Protein 5KZZ (pdb70)

Structure (mmCIF, N/CA/C/O backbone):
data_5KZZ
#
_entry.id   5KZZ
#
_cell.length_a   67.656
_cell.length_b   37.352
_cell.length_c   43.151
_cell.angle_alpha   90.000
_cell.angle_beta   97.460
_cell.angle_gamma   90.000
#
_symmetry.space_group_name_H-M   'C 1 2 1'
#
loop_
_entity.id
_entity.type
_entity.pdbx_description
1 polymer Smoothened
2 non-polymer 'ACETATE ION'
3 non-polymer 'ZINC ION'
4 non-polymer GLYCEROL
5 water water
#
loop_
_atom_site.group_PDB
_atom_site.id
_atom_site.type_symbol
_atom_site.label_atom_id
_atom_site.label_alt_id
_atom_site.label_comp_id
_atom_site.label_asym_id
_atom_site.label_entity_id
_atom_site.label_seq_id
_atom_site.pdbx_PDB_ins_code
_atom_site.Cartn_x
_atom_site.Cartn_y
_atom_site.Cartn_z
_atom_site.occupancy
_atom_site.B_iso_or_equiv
_atom_site.auth_seq_id
_ato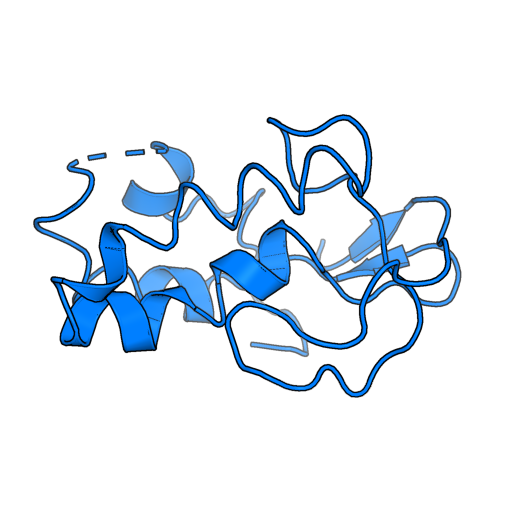m_site.auth_comp_id
_atom_site.auth_asym_id
_atom_site.auth_atom_id
_atom_site.pdbx_PDB_model_num
ATOM 1 N N . LYS A 1 9 ? -4.951 -16.259 4.029 1.00 57.70 36 LYS A N 1
ATOM 2 C CA . LYS A 1 9 ? -6.332 -15.895 3.726 1.00 57.65 36 LYS A CA 1
ATOM 3 C C . LYS A 1 9 ? -6.970 -15.092 4.851 1.00 51.41 36 LYS A C 1
ATOM 4 O O . LYS A 1 9 ? -7.941 -14.368 4.632 1.00 50.28 36 LYS A O 1
ATOM 10 N N . CYS A 1 10 ? -6.421 -15.219 6.054 1.00 48.72 37 CYS A N 1
ATOM 11 C CA . CYS A 1 10 ? -7.004 -14.567 7.220 1.00 48.09 37 CYS A CA 1
ATOM 12 C C . CYS A 1 10 ? -6.493 -13.152 7.440 1.00 39.32 37 CYS A C 1
ATOM 13 O O . CYS A 1 10 ? -7.085 -12.398 8.199 1.00 35.61 37 CYS A O 1
ATOM 16 N N . LYS A 1 11 ? -5.394 -12.804 6.781 1.00 33.99 38 LYS A N 1
ATOM 17 C CA . LYS A 1 11 ? -4.766 -11.505 6.958 1.00 33.00 38 LYS A CA 1
ATOM 18 C C . LYS A 1 11 ? -4.559 -10.816 5.619 1.00 28.94 38 LYS A C 1
ATOM 19 O O . LYS A 1 11 ? -4.473 -11.469 4.575 1.00 30.37 38 LYS A O 1
ATOM 25 N N . LYS A 1 12 ? -4.510 -9.492 5.652 1.00 27.22 39 LYS A N 1
ATOM 26 C CA . LYS A 1 12 ? -4.299 -8.712 4.448 1.00 27.34 39 LYS A CA 1
ATOM 27 C C . LYS A 1 12 ? -3.151 -7.733 4.666 1.00 25.47 39 LYS A C 1
ATOM 28 O O . LYS A 1 12 ? -3.086 -7.066 5.697 1.00 25.08 39 LYS A O 1
ATOM 34 N N . THR A 1 13 ? -2.248 -7.658 3.689 1.00 27.24 40 THR A N 1
ATOM 35 C CA . THR A 1 13 ? -1.102 -6.752 3.749 1.00 28.24 40 THR A CA 1
ATOM 36 C C . THR A 1 13 ? -1.533 -5.293 3.632 1.00 26.22 40 THR A C 1
ATOM 37 O O . THR A 1 13 ? -2.313 -4.941 2.751 1.00 28.79 40 THR A O 1
ATOM 41 N N . THR A 1 14 ? -1.021 -4.446 4.522 1.00 24.43 41 THR A N 1
ATOM 42 C CA . THR A 1 14 ? -1.433 -3.056 4.573 1.00 25.05 41 THR A CA 1
ATOM 43 C C . THR A 1 14 ? -0.437 -2.280 5.422 1.00 26.40 41 THR A C 1
ATOM 44 O O . THR A 1 14 ? 0.433 -2.870 6.061 1.00 29.97 41 THR A O 1
ATOM 48 N N . THR A 1 15 ? -0.547 -0.960 5.416 1.00 24.92 42 THR A N 1
ATOM 49 C CA . THR A 1 15 ? 0.277 -0.149 6.289 1.00 25.21 42 THR A CA 1
ATOM 50 C C . THR A 1 15 ? -0.495 0.116 7.575 1.00 23.39 42 THR A C 1
ATOM 51 O O . THR A 1 15 ? -1.637 0.556 7.527 1.00 25.25 42 THR A O 1
ATOM 55 N N . CYS A 1 16 ? 0.115 -0.178 8.717 1.00 21.53 43 CYS A N 1
ATOM 56 C CA . CYS A 1 16 ? -0.527 0.073 10.012 1.00 20.35 43 CYS A CA 1
ATOM 57 C C . CYS A 1 16 ? -0.374 1.524 10.462 1.00 22.67 43 CYS A C 1
ATOM 58 O O . CYS A 1 16 ? 0.698 2.118 10.337 1.00 24.98 43 CYS A O 1
ATOM 61 N N . GLU A 1 17 ? -1.438 2.094 11.011 1.00 19.26 44 GLU A N 1
ATOM 62 C CA . GLU A 1 17 ? -1.346 3.432 11.589 1.00 19.64 44 GLU A CA 1
ATOM 63 C C . GLU A 1 17 ? -1.935 3.424 12.998 1.00 17.43 44 GLU A C 1
ATOM 64 O O . GLU A 1 17 ? -2.766 2.570 13.321 1.00 15.94 44 GLU A O 1
ATOM 70 N N . PRO A 1 18 ? -1.475 4.339 13.862 1.00 17.24 45 PRO A N 1
ATOM 71 C CA . PRO A 1 18 ? -2.038 4.384 15.212 1.00 17.14 45 PRO A CA 1
ATOM 72 C C . PRO A 1 18 ? -3.526 4.657 15.178 1.00 15.30 45 PRO A C 1
ATOM 73 O O . PRO A 1 18 ? -3.974 5.497 14.389 1.00 16.07 45 PRO A O 1
ATOM 77 N N . LEU A 1 19 ? -4.271 3.981 16.043 1.00 14.93 46 LEU A N 1
ATOM 78 C CA . LEU A 1 19 ? -5.703 4.231 16.176 1.00 14.29 46 LEU A CA 1
ATOM 79 C C . LEU A 1 19 ? -5.973 5.657 16.569 1.00 14.70 46 LEU A C 1
ATOM 80 O O . LEU A 1 19 ? -5.353 6.191 17.484 1.00 16.58 46 LEU A O 1
ATOM 85 N N . LYS A 1 20 ? -6.929 6.257 15.882 1.00 13.99 47 LYS A N 1
ATOM 86 C CA . LYS A 1 20 ? -7.376 7.596 16.206 1.00 15.22 47 LYS A CA 1
ATOM 87 C C . LYS A 1 20 ? -8.024 7.623 17.589 1.00 15.85 47 LYS A C 1
ATOM 88 O O . LYS A 1 20 ? -7.854 8.569 18.332 1.00 18.35 47 LYS A O 1
ATOM 94 N N . TYR A 1 21 ? -8.760 6.567 17.916 1.00 14.52 48 TYR A N 1
ATOM 95 C CA . TYR A 1 21 ? -9.417 6.362 19.213 1.00 15.78 48 TYR A CA 1
ATOM 96 C C . TYR A 1 21 ? -9.218 4.937 19.666 1.00 15.54 48 TYR A C 1
ATOM 97 O O . TYR A 1 21 ? -9.118 4.049 18.831 1.00 16.56 48 TYR A O 1
ATOM 106 N N . ASN A 1 22 ? -9.177 4.719 20.981 1.00 17.12 49 ASN A N 1
ATOM 107 C CA . ASN A 1 22 ? -9.015 3.385 21.546 1.00 16.97 49 ASN A CA 1
ATOM 108 C C . ASN A 1 22 ? 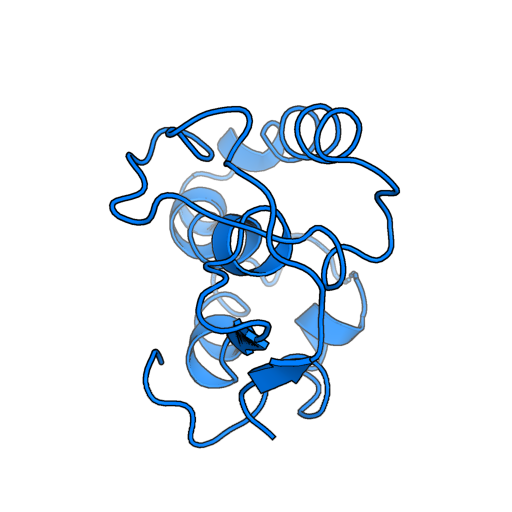-10.363 2.783 21.955 1.00 18.42 49 ASN A C 1
ATOM 109 O O . ASN A 1 22 ? -10.398 1.751 22.618 1.00 20.59 49 ASN A O 1
ATOM 114 N N . ILE A 1 23 ? -11.448 3.462 21.572 1.00 17.15 50 ILE A N 1
ATOM 115 C CA . ILE A 1 23 ? -12.840 3.010 21.771 1.00 16.13 50 ILE A CA 1
ATOM 116 C C . ILE A 1 23 ? -13.520 2.734 20.424 1.00 14.18 50 ILE A C 1
ATOM 117 O O . ILE A 1 23 ? -13.391 3.545 19.500 1.00 14.83 50 ILE A O 1
ATOM 122 N N . CYS A 1 24 ? -14.216 1.600 20.306 1.00 12.24 51 CYS A N 1
ATOM 123 C CA . CYS A 1 24 ? -15.075 1.326 19.147 1.00 12.21 51 CYS A CA 1
ATOM 124 C C . CYS A 1 24 ? -16.477 0.970 19.605 1.00 12.88 51 CYS A C 1
ATOM 125 O O . CYS A 1 24 ? -16.681 -0.074 20.215 1.00 12.59 51 CYS A O 1
ATOM 128 N N . LEU A 1 25 ? -17.437 1.850 19.326 1.00 13.17 52 LEU A N 1
ATOM 129 C CA . LEU A 1 25 ? -18.847 1.587 19.661 1.00 14.24 52 LEU A CA 1
ATOM 130 C C . LEU A 1 25 ? -18.987 1.147 21.123 1.00 15.18 52 LEU A C 1
ATOM 131 O O . LEU A 1 25 ? -19.692 0.184 21.443 1.00 17.07 52 LEU A O 1
ATOM 136 N N . GLY A 1 26 ? -18.284 1.844 22.017 1.00 15.95 53 GLY A N 1
ATOM 137 C CA . GLY A 1 26 ? -18.399 1.590 23.442 1.00 18.67 53 GLY A CA 1
ATOM 138 C C . GLY A 1 26 ? -17.529 0.474 23.987 1.00 21.18 53 GLY A C 1
ATOM 139 O O . GLY A 1 26 ? -17.622 0.140 25.165 1.00 26.54 53 GLY A O 1
ATOM 140 N N . SER A 1 27 ? -16.696 -0.129 23.148 1.00 18.27 54 SER A N 1
ATOM 141 C CA . SER A 1 27 ? -15.766 -1.143 23.620 1.00 18.37 54 SER A CA 1
ATOM 142 C C . SER A 1 27 ? -14.358 -0.590 23.615 1.00 17.08 54 SER A C 1
ATOM 143 O O . SER A 1 27 ? -13.985 0.112 22.693 1.00 18.65 54 SER A O 1
ATOM 146 N N . VAL A 1 28 ? -13.571 -0.927 24.628 1.00 18.41 55 VAL A N 1
ATOM 147 C CA . VAL A 1 28 ? -12.170 -0.521 24.662 1.00 19.08 55 VAL A CA 1
ATOM 148 C C . VAL A 1 28 ? -11.319 -1.496 23.869 1.00 20.52 55 VAL A C 1
ATOM 149 O O . VAL A 1 28 ? -11.330 -2.689 24.149 1.00 24.87 55 VAL A O 1
ATOM 153 N N . LEU A 1 29 ? -10.594 -0.995 22.874 1.00 18.26 56 LEU A N 1
ATOM 154 C CA . LEU A 1 29 ? -9.756 -1.860 22.056 1.00 18.51 56 LEU A CA 1
ATOM 155 C C . LEU A 1 29 ? -8.415 -2.057 22.740 1.00 18.79 56 LEU A C 1
ATOM 156 O O . LEU A 1 29 ? -7.776 -1.091 23.143 1.00 20.78 56 LEU A O 1
ATOM 161 N N . PRO A 1 30 ? -7.991 -3.313 22.881 1.00 19.23 57 PRO A N 1
ATOM 162 C CA . PRO A 1 30 ? -6.713 -3.574 23.548 1.00 21.32 57 PRO A CA 1
ATOM 163 C C . PRO A 1 30 ? -5.492 -3.412 22.644 1.00 20.60 57 PRO A C 1
ATOM 164 O O . PRO A 1 30 ? -4.368 -3.389 23.165 1.00 21.24 57 PRO A O 1
ATOM 168 N N . TYR A 1 31 ? -5.699 -3.331 21.330 1.00 20.32 58 TYR A N 1
ATOM 169 C CA . TYR A 1 31 ? -4.610 -3.158 20.367 1.00 18.67 58 TYR A CA 1
ATOM 170 C C . TYR A 1 31 ? -4.458 -1.696 19.960 1.00 19.24 58 TYR A C 1
ATOM 171 O O . TYR A 1 31 ? -5.409 -0.916 20.056 1.00 19.75 58 TYR A O 1
ATOM 180 N N . ALA A 1 32 ? -3.267 -1.345 19.478 1.00 19.29 59 ALA A N 1
ATOM 181 C CA . ALA A 1 32 ? -2.903 0.054 19.267 1.00 18.37 59 ALA A CA 1
ATOM 182 C C . ALA A 1 32 ? -2.993 0.551 17.831 1.00 16.12 59 ALA A C 1
ATOM 183 O O . ALA A 1 32 ? -3.121 1.760 17.617 1.00 16.98 59 ALA A O 1
ATOM 185 N N . LEU A 1 33 ? -2.874 -0.355 16.859 1.00 16.30 60 LEU A N 1
ATOM 186 C CA . LEU A 1 33 ? -2.764 0.036 15.455 1.00 16.01 60 LEU A CA 1
ATOM 187 C C . LEU A 1 33 ? -3.890 -0.531 14.609 1.00 14.93 60 LEU A C 1
ATOM 188 O O . LEU A 1 33 ? -4.478 -1.556 14.952 1.00 14.85 60 LEU A O 1
ATOM 193 N N . THR A 1 34 ? -4.150 0.117 13.479 1.00 13.27 61 THR A N 1
ATOM 194 C CA . THR A 1 34 ? -5.273 -0.249 12.633 1.00 12.78 61 THR A CA 1
ATOM 195 C C . THR A 1 34 ? -4.973 0.029 11.168 1.00 13.67 61 THR A C 1
ATOM 196 O O . THR A 1 34 ? -3.893 0.507 10.812 1.00 15.50 61 THR A O 1
ATOM 200 N N . SER A 1 35 ? -5.940 -0.299 10.321 1.00 12.99 62 SER A N 1
ATOM 201 C CA . SER A 1 35 ? -5.934 0.106 8.926 1.00 13.05 62 SER A CA 1
ATOM 202 C C . SER A 1 35 ? -7.375 0.269 8.496 1.00 13.02 62 SER A C 1
ATOM 203 O O . SER A 1 35 ? -8.259 -0.380 9.051 1.00 13.85 62 SER A O 1
ATOM 206 N N . THR A 1 36 ? -7.604 1.128 7.509 1.00 12.54 63 THR A N 1
ATOM 207 C CA . THR A 1 36 ? -8.936 1.319 6.951 1.00 13.21 63 THR A CA 1
ATOM 208 C C . THR A 1 36 ? -9.185 0.437 5.722 1.00 13.00 63 THR A C 1
ATOM 209 O O . THR A 1 36 ? -10.225 0.558 5.070 1.00 13.22 63 THR A O 1
ATOM 213 N N . VAL A 1 37 ? -8.248 -0.466 5.423 1.00 12.65 64 VAL A N 1
ATOM 214 C CA . VAL A 1 37 ? -8.298 -1.214 4.170 1.00 15.45 64 VAL A CA 1
ATOM 215 C C . VAL A 1 37 ? -9.532 -2.135 4.044 1.00 15.58 64 VAL A C 1
ATOM 216 O O . VAL A 1 37 ? -9.967 -2.427 2.927 1.00 19.68 64 VAL A O 1
ATOM 220 N N . LEU A 1 38 ? -10.127 -2.578 5.153 1.00 13.39 65 LEU A N 1
ATOM 221 C CA . LEU A 1 38 ? -11.297 -3.463 5.075 1.00 13.41 65 LEU A CA 1
ATOM 222 C C . LEU A 1 38 ? -12.598 -2.696 4.953 1.00 13.28 65 LEU A C 1
ATOM 223 O O . LEU A 1 38 ? -13.618 -3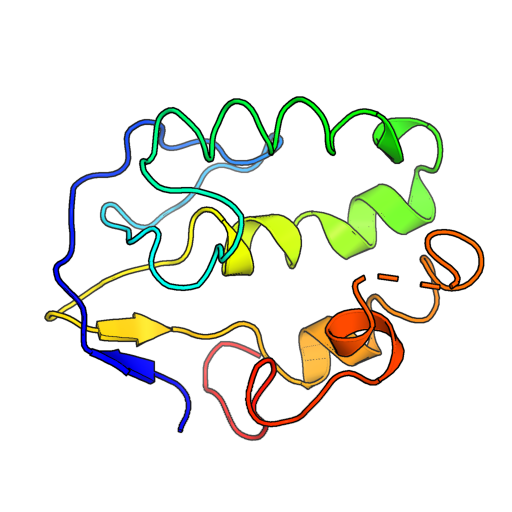.248 4.520 1.00 15.88 65 LEU A O 1
ATOM 228 N N . ALA A 1 39 ? -12.573 -1.420 5.336 1.00 13.63 66 ALA A N 1
ATOM 229 C CA . ALA A 1 39 ? -13.777 -0.594 5.289 1.00 15.13 66 ALA A CA 1
ATOM 230 C C . ALA A 1 39 ? -13.883 0.049 3.916 1.00 15.52 66 ALA A C 1
ATOM 231 O O . ALA A 1 39 ? -13.342 1.141 3.683 1.00 15.86 66 ALA A O 1
ATOM 233 N N . GLU A 1 40 ? -14.586 -0.622 3.013 1.00 15.62 67 GLU A N 1
ATOM 234 C CA . GLU A 1 40 ? -14.598 -0.214 1.606 1.00 17.37 67 GLU A CA 1
ATOM 235 C C . GLU A 1 40 ? -15.298 1.114 1.372 1.00 15.28 67 GLU A C 1
ATOM 236 O O . GLU A 1 40 ? -15.111 1.734 0.331 1.00 16.42 67 GLU A O 1
ATOM 242 N N . ASP A 1 41 ? -16.088 1.547 2.346 1.00 13.88 68 ASP A N 1
ATOM 243 C CA . ASP A 1 41 ? -16.798 2.817 2.279 1.00 14.66 68 ASP A CA 1
ATOM 244 C C . ASP A 1 41 ? -16.055 3.980 2.938 1.00 14.52 68 ASP A C 1
ATOM 245 O O . ASP A 1 41 ? -16.610 5.070 3.043 1.00 17.08 68 ASP A O 1
ATOM 250 N N . SER A 1 42 ? -14.813 3.758 3.359 1.00 14.75 69 SER A N 1
ATOM 251 C CA . SER A 1 42 ? -14.111 4.751 4.174 1.00 15.51 69 SER A CA 1
ATOM 252 C C . SER A 1 42 ? -12.690 4.990 3.699 1.00 16.35 69 SER A C 1
ATOM 253 O O . SER A 1 42 ? -11.946 4.037 3.487 1.00 20.54 69 SER A O 1
ATOM 256 N N . SER A 1 43 ? -12.274 6.249 3.572 1.00 17.26 70 SER A N 1
ATOM 257 C CA . SER A 1 43 ? -10.935 6.500 3.040 1.00 18.56 70 SER A CA 1
ATOM 258 C C . SER A 1 43 ? -9.956 7.000 4.095 1.00 16.83 70 SER A C 1
ATOM 259 O O . SER A 1 43 ? -8.818 7.317 3.773 1.00 20.47 70 SER A O 1
ATOM 262 N N . SER A 1 44 ? -10.387 7.060 5.348 1.00 14.74 71 SER A N 1
ATOM 263 C CA . SER A 1 44 ? -9.535 7.554 6.427 1.00 14.54 71 SER A CA 1
ATOM 264 C C . SER A 1 44 ? -10.148 7.121 7.741 1.00 13.00 71 SER A C 1
ATOM 265 O O . SER A 1 44 ? -11.323 6.756 7.789 1.00 12.46 71 SER A O 1
ATOM 268 N N . GLN A 1 45 ? -9.385 7.223 8.822 1.00 12.56 72 GLN A N 1
ATOM 269 C CA . GLN A 1 45 ? -9.970 6.936 10.126 1.00 11.73 72 GLN A CA 1
ATOM 270 C C . GLN A 1 45 ? -11.016 7.988 10.492 1.00 11.71 72 GLN A C 1
ATOM 271 O O . GLN A 1 45 ? -11.960 7.691 11.219 1.00 11.60 72 GLN A O 1
ATOM 277 N N . ASP A 1 46 ? -10.885 9.202 9.976 1.00 12.29 73 ASP A N 1
ATOM 278 C CA . ASP A 1 46 ? -11.927 10.201 10.179 1.00 13.41 73 ASP A CA 1
ATOM 279 C C . ASP A 1 46 ? -13.253 9.744 9.585 1.00 13.17 73 ASP A C 1
ATOM 280 O O . ASP A 1 46 ? -14.301 9.820 10.231 1.00 13.96 73 ASP A O 1
ATOM 285 N N . GLU A 1 47 ? -13.213 9.232 8.360 1.00 13.50 74 GLU A N 1
ATOM 286 C CA A GLU A 1 47 ? -14.430 8.725 7.728 0.71 13.16 74 GLU A CA 1
ATOM 287 C CA B GLU A 1 47 ? -14.420 8.729 7.731 0.29 14.58 74 GLU A CA 1
ATOM 288 C C . GLU A 1 47 ? -14.989 7.520 8.480 1.00 12.78 74 GLU A C 1
ATOM 289 O O . GLU A 1 47 ? -16.197 7.396 8.647 1.00 13.41 74 GLU A O 1
ATOM 300 N N . VAL A 1 48 ? -14.112 6.620 8.926 1.00 11.49 75 VAL A N 1
ATOM 301 C CA . VAL A 1 48 ? -14.536 5.468 9.715 1.00 11.22 75 VAL A CA 1
ATOM 302 C C . VAL A 1 48 ? -15.355 5.935 10.917 1.00 11.00 75 VAL A C 1
ATOM 303 O O . VAL A 1 48 ? -16.419 5.390 11.203 1.00 10.93 75 VAL A O 1
ATOM 307 N N . HIS A 1 49 ? -14.855 6.941 11.629 1.00 11.03 76 HIS A N 1
ATOM 308 C CA . HIS A 1 49 ? -15.514 7.408 12.832 1.00 11.45 76 HIS A CA 1
ATOM 309 C C . HIS A 1 49 ? -16.921 7.903 12.492 1.00 12.54 76 HIS A C 1
ATOM 310 O O . HIS A 1 49 ? -17.893 7.653 13.216 1.00 14.40 76 HIS A O 1
ATOM 317 N N . ASP A 1 50 ? -17.036 8.621 11.383 1.00 12.55 77 ASP A N 1
ATOM 318 C CA . ASP A 1 50 ? -18.337 9.138 10.971 1.00 12.81 77 ASP A CA 1
ATOM 319 C C . ASP A 1 50 ? -19.283 8.005 10.555 1.00 12.07 77 ASP A C 1
ATOM 320 O O . ASP A 1 50 ? -20.484 8.061 10.864 1.00 14.73 77 ASP A O 1
ATOM 325 N N . LYS A 1 51 ? -18.765 6.986 9.857 1.00 12.37 78 LYS A N 1
ATOM 326 C CA A LYS A 1 51 ? -19.598 5.849 9.463 0.57 12.52 78 LYS A CA 1
ATOM 327 C CA B LYS A 1 51 ? -19.595 5.850 9.464 0.43 12.85 78 LYS A CA 1
ATOM 328 C C . LYS A 1 51 ? -20.078 5.083 10.688 1.00 12.84 78 LYS A C 1
ATOM 329 O O . LYS A 1 51 ? -21.218 4.646 10.737 1.00 13.55 78 LYS A O 1
ATOM 340 N N . LEU A 1 52 ? -19.211 4.919 11.681 1.00 11.68 79 LEU A N 1
ATOM 341 C CA . LEU A 1 52 ? -19.629 4.224 12.889 1.00 12.49 79 LEU A CA 1
ATOM 342 C C . LEU A 1 52 ? -20.718 5.005 13.637 1.00 12.48 79 LEU A C 1
ATOM 343 O O . LEU A 1 52 ? -21.628 4.396 14.204 1.00 14.46 79 LEU A O 1
ATOM 348 N N . SER A 1 53 ? -20.646 6.340 13.610 1.00 13.55 80 SER A N 1
ATOM 349 C CA . SER A 1 53 ? -21.688 7.157 14.218 1.00 16.37 80 SER A CA 1
ATOM 350 C C . SER A 1 53 ? -23.021 6.894 13.516 1.00 16.57 80 SER A C 1
ATOM 351 O O . SER A 1 53 ? -24.068 6.791 14.160 1.00 20.00 80 SER A O 1
ATOM 354 N N . LEU A 1 54 ? -22.992 6.774 12.192 1.00 16.20 81 LEU A N 1
ATOM 355 C CA . LEU A 1 54 ? -24.211 6.458 11.444 1.00 16.72 81 LEU A CA 1
ATOM 356 C C . LEU A 1 54 ? -24.740 5.056 11.794 1.00 17.05 81 LEU A C 1
ATOM 357 O O . LEU A 1 54 ? -25.941 4.863 12.007 1.00 19.30 81 LEU A O 1
ATOM 362 N N . TRP A 1 55 ? -23.852 4.077 11.869 1.00 14.39 82 TRP A N 1
ATOM 363 C CA . TRP A 1 55 ? -24.249 2.726 12.246 1.00 14.77 82 TRP A CA 1
ATOM 364 C C . TRP A 1 55 ? -24.914 2.675 13.606 1.00 16.86 82 TRP A C 1
ATOM 365 O O . TRP A 1 55 ? -25.739 1.809 13.857 1.00 16.98 82 TRP A O 1
ATOM 376 N N . SER A 1 56 ? -24.544 3.600 14.492 1.00 18.55 83 SER A N 1
ATOM 377 C CA A SER A 1 56 ? -25.030 3.582 15.869 0.59 19.79 83 SER A CA 1
ATOM 378 C CA B SER A 1 56 ? -25.025 3.560 15.870 0.41 20.10 83 SER A CA 1
ATOM 379 C C . SER A 1 56 ? -26.534 3.764 15.964 1.00 19.77 83 SER A C 1
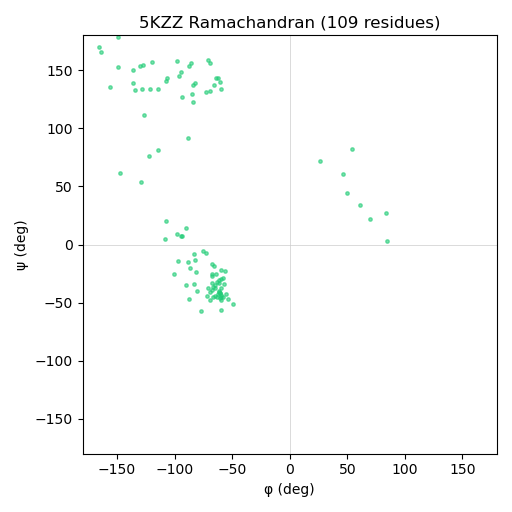ATOM 380 O O . SER A 1 56 ? -27.112 3.545 17.013 1.00 19.68 83 SER A O 1
ATOM 385 N N . GLY A 1 57 ? -27.168 4.155 14.863 1.00 19.97 84 GLY A N 1
ATOM 386 C CA . GLY A 1 57 ? -28.623 4.236 14.833 1.00 19.62 84 GLY A CA 1
ATOM 387 C C . GLY A 1 57 ? -29.249 2.882 15.120 1.00 20.38 84 GLY A C 1
ATOM 388 O O . GLY A 1 57 ? -30.396 2.776 15.551 1.00 22.18 84 GLY A O 1
ATOM 389 N N . LEU A 1 58 ? -28.477 1.834 14.892 1.00 18.28 85 LEU A N 1
ATOM 390 C CA . LEU A 1 58 ? -28.939 0.469 15.057 1.00 19.71 85 LEU A CA 1
ATOM 391 C C . LEU A 1 58 ? -29.087 0.084 16.523 1.00 19.54 85 LEU A C 1
ATOM 392 O O . LEU A 1 58 ? -29.612 -0.986 16.830 1.00 19.91 85 LEU A O 1
ATOM 397 N N . ARG A 1 59 ? -28.638 0.959 17.421 1.00 19.37 86 ARG A N 1
ATOM 398 C CA . ARG A 1 59 ? -28.780 0.731 18.857 1.00 21.10 86 ARG A CA 1
ATOM 399 C C . ARG A 1 59 ? -30.236 0.508 19.256 1.00 23.98 86 ARG A C 1
ATOM 400 O O . ARG A 1 59 ? -30.509 -0.101 20.286 1.00 23.58 86 ARG A O 1
ATOM 408 N N . ASN A 1 60 ? -31.159 1.001 18.436 1.00 25.06 87 ASN A N 1
ATOM 409 C CA . ASN A 1 60 ? -32.590 0.845 18.686 1.00 28.20 87 ASN A CA 1
ATOM 410 C C . ASN A 1 60 ? -33.133 -0.549 18.385 1.00 25.86 87 ASN A C 1
ATOM 411 O O . ASN A 1 60 ? -34.304 -0.835 18.643 1.00 27.22 87 ASN A O 1
ATOM 416 N N . ALA A 1 61 ? -32.284 -1.408 17.831 1.00 21.85 88 ALA A N 1
ATOM 417 C CA . ALA A 1 61 ? -32.548 -2.845 17.738 1.00 20.54 88 ALA A CA 1
ATOM 418 C C . ALA A 1 61 ? -31.522 -3.563 18.603 1.00 18.33 88 ALA A C 1
ATOM 419 O O . ALA A 1 61 ? -30.508 -4.038 18.097 1.00 18.50 88 ALA A O 1
ATOM 421 N N . PRO A 1 62 ? -31.767 -3.625 19.919 1.00 18.38 89 PRO A N 1
ATOM 422 C CA . PRO A 1 62 ? -30.696 -3.976 20.863 1.00 17.70 89 PRO A CA 1
ATOM 423 C C . PRO A 1 62 ? -30.090 -5.364 20.681 1.00 16.33 89 PRO A C 1
ATOM 424 O O . PRO A 1 62 ? -28.896 -5.550 20.950 1.00 15.44 89 PRO A O 1
ATOM 428 N N . ARG A 1 63 ? -30.881 -6.345 20.263 1.00 15.85 90 ARG A N 1
ATOM 429 C CA . ARG A 1 63 ? -30.320 -7.681 20.107 1.00 15.07 90 ARG A CA 1
ATOM 430 C C . ARG A 1 63 ? -29.395 -7.730 18.902 1.00 14.42 90 ARG A C 1
ATOM 431 O O . ARG A 1 63 ? -28.274 -8.236 18.987 1.00 15.16 90 ARG A O 1
ATOM 439 N N . CYS A 1 64 ? -29.830 -7.147 17.791 1.00 14.16 91 CYS A N 1
ATOM 440 C CA . CYS A 1 64 ? -28.944 -7.053 16.649 1.00 12.78 91 CYS A CA 1
ATOM 441 C C . CYS A 1 64 ? -27.712 -6.200 16.989 1.00 12.61 91 CYS A C 1
ATOM 442 O O . CYS A 1 64 ? -26.584 -6.565 16.646 1.00 13.20 91 CYS A O 1
ATOM 445 N N . TRP A 1 65 ? -27.916 -5.087 17.692 1.00 12.15 92 TRP A N 1
ATOM 446 C CA . TRP A 1 65 ? -26.799 -4.205 18.019 1.00 13.02 92 TRP A CA 1
ATOM 447 C C . TRP A 1 65 ? -25.702 -4.920 18.812 1.00 11.69 92 TRP A C 1
ATOM 448 O O . TRP A 1 65 ? -24.520 -4.800 18.495 1.00 11.62 92 TRP A O 1
ATOM 459 N N . ASP A 1 66 ? -26.087 -5.691 19.823 1.00 12.02 93 ASP A N 1
ATOM 460 C CA . ASP A 1 66 ? -25.091 -6.382 20.623 1.00 13.26 93 ASP A CA 1
ATOM 461 C C . ASP A 1 66 ? -24.282 -7.363 19.779 1.00 12.25 93 ASP A C 1
ATOM 462 O O . ASP A 1 66 ? -23.058 -7.491 19.955 1.00 12.76 93 ASP A O 1
ATOM 467 N N . ALA A 1 67 ? -24.959 -8.064 18.871 1.00 12.06 94 ALA A N 1
ATOM 468 C CA . ALA A 1 67 ? -24.276 -9.010 17.996 1.00 13.03 94 ALA A CA 1
ATOM 469 C C . ALA A 1 67 ? -23.368 -8.326 16.979 1.00 12.02 94 ALA A C 1
ATOM 470 O O . ALA A 1 67 ? -22.270 -8.795 16.683 1.00 13.19 94 ALA A O 1
ATOM 472 N N . ILE A 1 68 ? -23.839 -7.220 16.413 1.00 11.13 95 ILE A N 1
ATOM 473 C CA . ILE A 1 68 ? -23.135 -6.613 15.280 1.00 11.79 95 ILE A CA 1
ATOM 474 C C . ILE A 1 68 ? -21.953 -5.748 15.701 1.00 11.02 95 ILE A C 1
ATOM 475 O O . ILE A 1 68 ? -21.022 -5.561 14.905 1.00 10.95 95 ILE A O 1
ATOM 480 N N . ARG A 1 69 ? -21.961 -5.242 16.934 1.00 9.98 96 ARG A N 1
ATOM 481 C CA . ARG A 1 69 ? -20.857 -4.384 17.371 1.00 10.97 96 ARG A CA 1
ATOM 482 C C . ARG A 1 69 ? -19.456 -4.980 17.097 1.00 9.22 96 ARG A C 1
ATOM 483 O O . ARG A 1 69 ? -18.622 -4.302 16.511 1.00 10.19 96 ARG A O 1
ATOM 491 N N . PRO A 1 70 ? -19.182 -6.237 17.507 1.00 9.81 97 PRO A N 1
ATOM 492 C CA A PRO A 1 70 ? -17.826 -6.731 17.258 0.78 10.73 97 PRO A CA 1
ATOM 493 C CA B PRO A 1 70 ? -17.834 -6.749 17.250 0.22 10.58 97 PRO A CA 1
ATOM 494 C C . PRO A 1 70 ? -17.546 -6.912 15.763 1.00 9.64 97 PRO A C 1
ATOM 495 O O . PRO A 1 70 ? -16.401 -6.809 15.370 1.00 10.80 97 PRO A O 1
ATOM 502 N N . LEU A 1 71 ? -18.575 -7.166 14.959 1.00 9.87 98 LEU A N 1
ATOM 503 C CA . LEU A 1 71 ? -18.376 -7.280 13.517 1.00 10.95 98 LEU A CA 1
ATOM 504 C C . LEU A 1 71 ? -18.020 -5.914 12.933 1.00 10.74 98 LEU A C 1
ATOM 505 O O . LEU A 1 71 ? -17.057 -5.806 12.170 1.00 10.21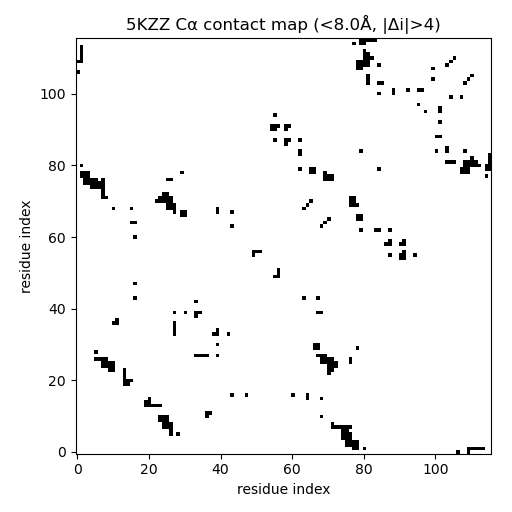 98 LEU A O 1
ATOM 510 N N . LEU A 1 72 ? -18.773 -4.875 13.302 1.00 9.69 99 LEU A N 1
ATOM 511 C CA . LEU A 1 72 ? -18.463 -3.543 12.811 1.00 9.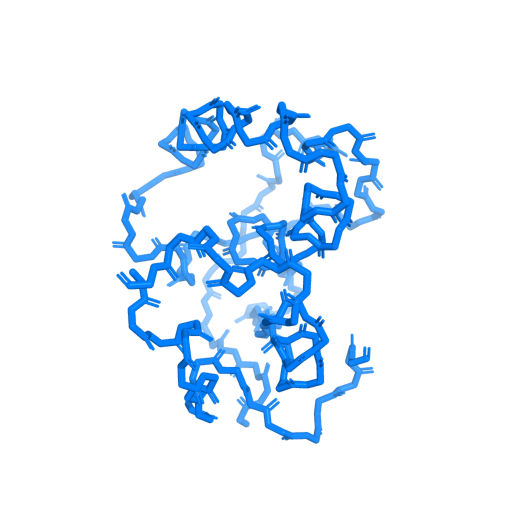90 99 LEU A CA 1
ATOM 512 C C . LEU A 1 72 ? -17.072 -3.122 13.238 1.00 9.34 99 LEU A C 1
ATOM 513 O O . LEU A 1 72 ? -16.336 -2.532 12.449 1.00 9.75 99 LEU A O 1
ATOM 518 N N . CYS A 1 73 ? -16.695 -3.418 14.478 1.00 9.10 100 CYS A N 1
ATOM 519 C CA . CYS A 1 73 ? -15.365 -3.047 14.911 1.00 9.71 100 CYS A CA 1
ATOM 520 C C . CYS A 1 73 ? -14.261 -3.815 14.171 1.00 9.72 100 CYS A C 1
ATOM 521 O O . CYS A 1 73 ? -13.213 -3.253 13.863 1.00 10.04 100 CYS A O 1
ATOM 524 N N . ALA A 1 74 ? -14.515 -5.087 13.864 1.00 9.21 101 ALA A N 1
ATOM 525 C CA . ALA A 1 74 ? -13.559 -5.900 13.122 1.00 9.69 101 ALA A CA 1
ATOM 526 C C . ALA A 1 74 ? -13.388 -5.437 11.674 1.00 10.23 101 ALA A C 1
ATOM 527 O O . ALA A 1 74 ? -12.364 -5.700 11.065 1.00 13.27 101 ALA A O 1
ATOM 529 N N . VAL A 1 75 ? -14.401 -4.780 11.110 1.00 9.01 102 VAL A N 1
ATOM 530 C CA . VAL A 1 75 ? -14.333 -4.247 9.759 1.00 9.65 102 VAL A CA 1
ATOM 531 C C . VAL A 1 75 ? -13.748 -2.834 9.735 1.00 10.03 102 VAL A C 1
ATOM 532 O O . VAL A 1 75 ? -12.876 -2.527 8.918 1.00 11.25 102 VAL A O 1
ATOM 536 N N . TYR A 1 76 ? -14.238 -1.978 10.631 1.00 9.32 103 TYR A N 1
ATOM 537 C CA . TYR A 1 76 ? -13.934 -0.557 10.581 1.00 8.73 103 TYR A CA 1
ATOM 538 C C . TYR A 1 76 ? -12.698 -0.174 11.375 1.00 9.87 103 TYR A C 1
ATOM 539 O O . TYR A 1 76 ? -11.987 0.739 10.962 1.00 10.73 103 TYR A O 1
ATOM 548 N N . MET A 1 77 ? -12.458 -0.840 12.506 1.00 9.28 104 MET A N 1
ATOM 549 C CA . MET A 1 77 ? -11.319 -0.518 13.365 1.00 9.94 104 MET A CA 1
ATOM 550 C C . MET A 1 77 ? -10.529 -1.778 13.688 1.00 10.48 104 MET A C 1
ATOM 551 O O . MET A 1 77 ? -10.285 -2.074 14.856 1.00 10.91 104 MET A O 1
ATOM 556 N N . PRO A 1 78 ? -10.111 -2.525 12.643 1.00 10.86 105 PRO A N 1
ATOM 557 C CA . PRO A 1 78 ? -9.457 -3.817 12.871 1.00 11.38 105 PRO A CA 1
ATOM 558 C C . PRO A 1 78 ? -8.061 -3.669 13.453 1.00 11.77 105 PRO A C 1
ATOM 559 O O . PRO A 1 78 ? -7.404 -2.636 13.322 1.00 12.94 105 PRO A O 1
ATOM 563 N N . LYS A 1 79 ? -7.592 -4.740 14.073 1.00 13.06 106 LYS A N 1
ATOM 564 C CA . LYS A 1 79 ? -6.226 -4.801 14.551 1.00 14.24 106 LYS A CA 1
ATOM 565 C C . LYS A 1 79 ? -5.229 -4.957 13.418 1.00 14.55 106 LYS A C 1
ATOM 566 O O . LYS A 1 79 ? -5.389 -5.827 12.551 1.00 16.93 106 LYS A O 1
ATOM 572 N N . CYS A 1 80 ? -4.197 -4.117 13.449 1.00 15.78 107 CYS A N 1
ATOM 573 C CA . CYS A 1 80 ? -3.102 -4.166 12.492 1.00 16.13 107 CYS A CA 1
ATOM 574 C C . CYS A 1 80 ? -1.812 -4.383 13.267 1.00 17.24 107 CYS A C 1
ATOM 575 O O . CYS A 1 80 ? -1.592 -3.748 14.295 1.00 18.26 107 CYS A O 1
ATOM 578 N N . GLU A 1 81 ? -0.987 -5.309 12.794 1.00 19.84 108 GLU A N 1
ATOM 579 C CA . GLU A 1 81 ? 0.297 -5.592 13.421 1.00 23.75 108 GLU A CA 1
ATOM 580 C C . GLU A 1 81 ? 1.204 -6.203 12.373 1.00 24.35 108 GLU A C 1
ATOM 581 O O . GLU A 1 81 ? 0.763 -7.039 11.594 1.00 25.19 108 GLU A O 1
ATOM 587 N N . GLY A 1 82 ? 2.455 -5.758 12.325 1.00 25.57 109 GLY A N 1
ATOM 588 C CA . GLY A 1 82 ? 3.413 -6.307 11.377 1.00 26.95 109 GLY A CA 1
ATOM 589 C C . GLY A 1 82 ? 3.039 -6.126 9.917 1.00 27.29 109 GLY A C 1
ATOM 590 O O . GLY A 1 82 ? 3.339 -6.980 9.082 1.00 29.25 109 GLY A O 1
ATOM 591 N N . GLY A 1 83 ? 2.383 -5.014 9.604 1.00 26.91 110 GLY A N 1
ATOM 592 C CA . GLY A 1 83 ? 1.972 -4.721 8.241 1.00 25.72 110 GLY A CA 1
ATOM 593 C C . GLY A 1 83 ? 0.856 -5.610 7.724 1.00 25.18 110 GLY A C 1
ATOM 594 O O . GLY A 1 83 ? 0.683 -5.753 6.514 1.00 25.82 110 GLY A O 1
ATOM 595 N N . LYS A 1 84 ? 0.093 -6.197 8.643 1.00 24.41 111 LYS A N 1
ATOM 596 C CA . LYS A 1 84 ? -1.022 -7.058 8.275 1.00 23.55 111 LYS A CA 1
ATOM 597 C C . LYS A 1 84 ? -2.245 -6.761 9.126 1.00 20.90 111 LYS A C 1
ATOM 598 O O . LYS A 1 84 ? -2.160 -6.550 10.335 1.00 20.68 111 LYS A O 1
ATOM 604 N N . VAL A 1 85 ? -3.398 -6.756 8.481 1.00 21.87 112 VAL A N 1
ATOM 605 C CA . VAL A 1 85 ? -4.634 -6.613 9.211 1.00 22.09 112 VAL A CA 1
ATOM 606 C C . VAL A 1 85 ? -5.348 -7.962 9.243 1.00 23.60 112 VAL A C 1
ATOM 607 O O . VAL A 1 85 ? -5.274 -8.733 8.287 1.00 22.83 112 VAL A O 1
ATOM 611 N N . GLU A 1 86 ? -5.993 -8.272 10.360 1.00 27.93 113 GLU A N 1
ATOM 612 C CA . GLU A 1 86 ? -6.808 -9.474 10.495 1.00 35.20 113 GLU A CA 1
ATOM 613 C C . GLU A 1 86 ? -8.211 -9.210 9.932 1.00 26.69 113 GLU A C 1
ATOM 614 O O . GLU A 1 86 ? -8.760 -8.137 10.158 1.00 22.74 113 GLU A O 1
ATOM 620 N N . LEU A 1 87 ? -8.771 -10.167 9.185 1.00 24.57 114 LEU A N 1
ATOM 621 C CA . LEU A 1 87 ? -10.127 -10.045 8.622 1.00 22.99 114 LEU A CA 1
ATOM 622 C C . LEU A 1 87 ? -11.200 -10.542 9.598 1.00 21.33 114 LEU A C 1
ATOM 623 O O . LEU A 1 87 ? -10.901 -11.397 10.436 1.00 24.12 114 LEU A O 1
ATOM 628 N N . PRO A 1 88 ? -12.447 -10.018 9.494 1.00 19.67 115 PRO A N 1
ATOM 629 C CA . PRO A 1 88 ? -13.558 -10.552 10.294 1.00 18.21 115 PRO A CA 1
ATOM 630 C C . PRO A 1 88 ? -13.822 -11.996 9.898 1.00 17.17 115 PRO A C 1
ATOM 631 O O . PRO A 1 88 ? -13.703 -12.338 8.721 1.00 18.46 115 PRO A O 1
ATOM 635 N N . SER A 1 89 ? -14.163 -12.841 10.855 1.00 17.63 116 SER A N 1
ATOM 636 C CA . SER A 1 89 ? -14.251 -14.267 10.577 1.00 16.98 116 SER A CA 1
ATOM 637 C C . SER A 1 89 ? -15.605 -14.710 10.024 1.00 15.27 116 SER A C 1
ATOM 638 O O . SER A 1 89 ? -16.637 -14.071 10.250 1.00 15.17 116 SER A O 1
ATOM 641 N N . GLN A 1 90 ? -15.592 -15.843 9.313 1.00 13.35 117 GLN A N 1
ATOM 642 C CA . GLN A 1 90 ? -16.820 -16.465 8.865 1.00 13.78 117 GLN A CA 1
ATOM 643 C C . GLN A 1 90 ? -17.758 -16.727 10.063 1.00 14.48 117 GLN A C 1
ATOM 644 O O . GLN A 1 90 ? -18.964 -16.475 9.983 1.00 16.47 117 GLN A O 1
ATOM 650 N N . GLY A 1 91 ? -17.205 -17.210 11.176 1.00 15.57 118 GLY A N 1
ATOM 651 C CA . GLY A 1 91 ? -18.011 -17.532 12.335 1.00 16.37 118 GLY A CA 1
ATOM 652 C C . GLY A 1 91 ? -18.699 -16.313 12.904 1.00 16.70 118 GLY A C 1
ATOM 653 O O . GLY A 1 91 ? -19.893 -16.346 13.206 1.00 17.03 118 GLY A O 1
ATOM 654 N N . LEU A 1 92 ? -17.959 -15.227 13.035 1.00 16.51 119 LEU A N 1
ATOM 655 C CA . LEU A 1 92 ? -18.558 -13.985 13.505 1.00 17.62 119 LEU A CA 1
ATOM 656 C C . LEU A 1 92 ? -19.679 -13.504 12.579 1.00 16.97 119 LEU A C 1
ATOM 657 O O . LEU A 1 92 ? -20.740 -13.104 13.036 1.00 18.88 119 LEU A O 1
ATOM 662 N N . CYS A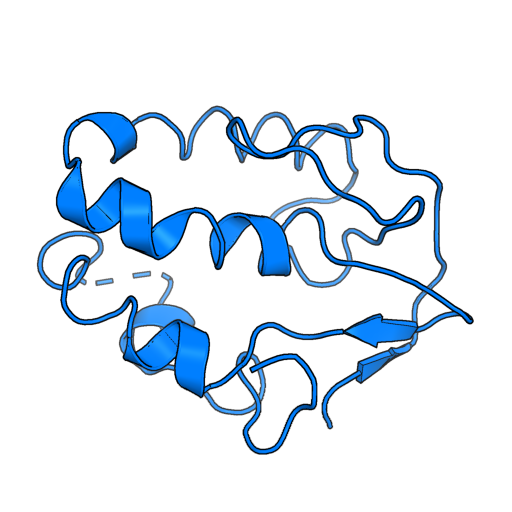 1 93 ? -19.467 -13.555 11.266 1.00 16.46 120 CYS A N 1
ATOM 663 C CA . CYS A 1 93 ? -20.539 -13.201 10.334 1.00 17.43 120 CYS A CA 1
ATOM 664 C C . CYS A 1 93 ? -21.779 -14.091 10.488 1.00 18.50 120 CYS A C 1
ATOM 665 O O . CYS A 1 93 ? -22.905 -13.593 10.541 1.00 17.92 120 CYS A O 1
ATOM 668 N N . GLN A 1 94 ? -21.586 -15.406 10.597 1.00 18.88 121 GLN A N 1
ATOM 669 C CA . GLN A 1 94 ? -22.753 -16.294 10.609 1.00 21.65 121 GLN A CA 1
ATOM 670 C C . GLN A 1 94 ? -23.579 -16.108 11.875 1.00 22.20 121 GLN A C 1
ATOM 671 O O . GLN A 1 94 ? -24.799 -16.235 11.857 1.00 25.37 121 GLN A O 1
ATOM 677 N N . THR A 1 95 ? -22.919 -15.795 12.975 1.00 22.18 122 THR A N 1
ATOM 678 C CA . THR A 1 95 ? -23.663 -15.592 14.205 1.00 24.59 122 THR A CA 1
ATOM 679 C C . THR A 1 95 ? -24.468 -14.310 14.148 1.00 21.03 122 THR A C 1
ATOM 680 O O . THR A 1 95 ? -25.585 -14.254 14.664 1.00 22.98 122 THR A O 1
ATOM 684 N N . THR A 1 96 ? -23.903 -13.282 13.526 1.00 16.06 123 THR A N 1
ATOM 685 C CA A THR A 1 96 ? -24.554 -11.977 13.517 0.36 18.50 123 THR A CA 1
ATOM 686 C CA B THR A 1 96 ? -24.524 -11.969 13.499 0.64 17.76 123 THR A CA 1
ATOM 687 C C . THR A 1 96 ? -25.743 -11.950 12.578 1.00 18.00 123 THR A C 1
ATOM 688 O O . THR A 1 96 ? -26.684 -11.194 12.796 1.00 17.98 123 THR A O 1
ATOM 695 N N . ARG A 1 97 ? -25.709 -12.800 11.560 1.00 17.79 124 ARG A N 1
ATOM 696 C CA . ARG A 1 97 ? -26.770 -12.884 10.562 1.00 21.41 124 ARG A CA 1
ATOM 697 C C . ARG A 1 97 ? -28.130 -13.161 11.160 1.00 21.28 124 ARG A C 1
ATOM 698 O O . ARG A 1 97 ? -29.132 -12.711 10.632 1.00 21.23 124 ARG A O 1
ATOM 706 N N . VAL A 1 98 ? -28.181 -13.932 12.236 1.00 20.23 125 VAL A N 1
ATOM 707 C CA . VAL A 1 98 ? -29.485 -14.330 12.733 1.00 20.03 125 VAL A CA 1
ATOM 708 C C . VAL A 1 98 ? -30.137 -13.167 13.485 1.00 17.97 125 VAL A C 1
ATOM 709 O O . VAL A 1 98 ? -31.210 -12.721 13.092 1.00 16.82 125 VAL A O 1
ATOM 713 N N . PRO A 1 99 ? -29.485 -12.619 14.526 1.00 15.51 126 PRO A N 1
ATOM 714 C CA . PRO A 1 99 ? -30.191 -11.504 15.168 1.00 16.42 126 PRO A CA 1
ATOM 715 C C . PRO A 1 99 ? -30.346 -10.265 14.298 1.00 15.08 126 PRO A C 1
ATOM 716 O O . PRO A 1 99 ? -31.222 -9.444 14.572 1.00 17.28 126 PRO A O 1
ATOM 720 N N . CYS A 1 100 ? -29.541 -10.142 13.249 1.00 14.90 127 CYS A N 1
ATOM 721 C CA . CYS A 1 100 ? -29.626 -8.982 12.379 1.00 16.31 127 CYS A CA 1
ATOM 722 C C . CYS A 1 100 ? -30.251 -9.372 11.061 1.00 19.72 127 CYS A C 1
ATOM 723 O O . CYS A 1 100 ? -30.093 -8.666 10.086 1.00 21.76 127 CYS A O 1
ATOM 726 N N . ALA A 1 101 ? -30.971 -10.493 11.039 1.00 22.02 128 ALA A N 1
ATOM 727 C CA . ALA A 1 101 ? -31.575 -10.994 9.802 1.00 26.61 128 ALA A CA 1
ATOM 728 C C . ALA A 1 101 ? -32.545 -9.989 9.200 1.00 33.55 128 ALA A C 1
ATOM 729 O O . ALA A 1 101 ? -32.397 -9.586 8.039 1.00 34.66 128 ALA A O 1
ATOM 731 N N . ILE A 1 102 ? -33.535 -9.597 9.998 1.00 39.03 129 ILE A N 1
ATOM 732 C CA . ILE A 1 102 ? -34.585 -8.684 9.558 1.00 46.93 129 ILE A CA 1
ATOM 733 C C . ILE A 1 102 ? -33.987 -7.357 9.109 1.00 45.90 129 ILE A C 1
ATOM 734 O O . ILE A 1 102 ? -34.325 -6.834 8.046 1.00 46.63 129 ILE A O 1
ATOM 739 N N . VAL A 1 103 ? -33.092 -6.824 9.932 1.00 46.21 130 VAL A N 1
ATOM 740 C CA . VAL A 1 103 ? -32.337 -5.628 9.591 1.00 48.96 130 VAL A CA 1
ATOM 741 C C . VAL A 1 103 ? -31.411 -5.915 8.411 1.00 54.43 130 VAL A C 1
ATOM 742 O O . VAL A 1 103 ? -30.781 -6.962 8.364 1.00 54.71 130 VAL A O 1
ATOM 746 N N . ALA A 1 104 ? -31.338 -4.995 7.455 1.00 60.82 131 ALA A N 1
ATOM 747 C CA . ALA A 1 104 ? -30.484 -5.173 6.281 1.00 68.12 131 ALA A CA 1
ATOM 748 C C . ALA A 1 104 ? -30.775 -6.489 5.555 1.00 75.60 131 ALA A C 1
ATOM 749 O O . ALA A 1 104 ? -30.088 -7.492 5.760 1.00 83.08 131 ALA A O 1
ATOM 751 N N . ARG A 1 105 ? -31.802 -6.480 4.712 1.00 73.07 132 ARG A N 1
ATOM 752 C CA . ARG A 1 105 ? -32.167 -7.664 3.947 1.00 70.13 132 ARG A CA 1
ATOM 753 C C . ARG A 1 105 ? -32.739 -7.261 2.592 1.00 73.25 132 ARG A C 1
ATOM 754 O O . ARG A 1 105 ? -32.634 -6.102 2.185 1.00 75.50 132 ARG A O 1
ATOM 762 N N . TRP A 1 109 ? -25.521 -4.328 2.263 1.00 41.36 136 TRP A N 1
ATOM 763 C CA . TRP A 1 109 ? -24.295 -5.084 2.495 1.00 40.17 136 TRP A CA 1
ATOM 764 C C . TRP A 1 109 ? -24.492 -6.567 2.170 1.00 36.42 136 TRP A C 1
ATOM 765 O O . TRP A 1 109 ? -24.546 -7.402 3.071 1.00 36.44 136 TRP A O 1
ATOM 776 N N . PRO A 1 110 ? -24.608 -6.900 0.875 1.00 33.30 137 PRO A N 1
ATOM 777 C CA . PRO A 1 110 ? -24.890 -8.282 0.473 1.00 31.72 137 PRO A CA 1
ATOM 778 C C . PRO A 1 110 ? -23.836 -9.291 0.943 1.00 29.55 137 PRO A C 1
ATOM 779 O O . PRO A 1 110 ? -24.184 -10.451 1.163 1.00 30.21 137 PRO A O 1
ATOM 783 N N . ASP A 1 111 ? -22.582 -8.867 1.094 1.00 27.91 138 ASP A N 1
ATOM 784 C CA . ASP A 1 111 ? -21.530 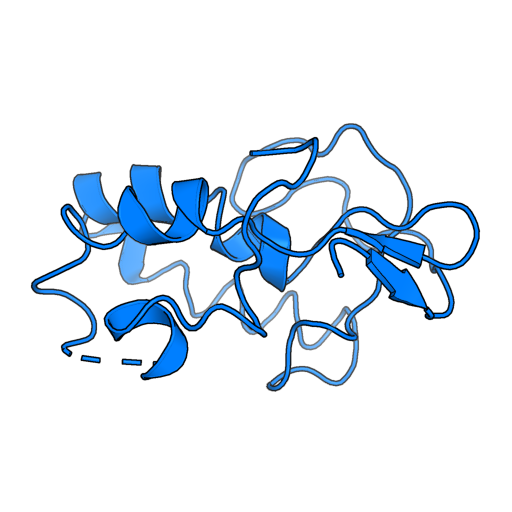-9.755 1.614 1.00 26.60 138 ASP A CA 1
ATOM 785 C C . ASP A 1 111 ? -21.838 -10.286 3.011 1.00 24.75 138 ASP A C 1
ATOM 786 O O . ASP A 1 111 ? -21.523 -11.435 3.341 1.00 23.86 138 ASP A O 1
ATOM 791 N N . PHE A 1 112 ? -22.428 -9.423 3.827 1.00 24.99 139 PHE A N 1
ATOM 792 C CA . PHE A 1 112 ? -22.887 -9.773 5.162 1.00 26.24 139 PHE A CA 1
ATOM 793 C C . PHE A 1 112 ? -24.042 -10.778 5.113 1.00 27.85 139 PHE A C 1
ATOM 794 O O . PHE A 1 112 ? -24.046 -11.775 5.842 1.00 29.36 139 PHE A O 1
ATOM 802 N N . LEU A 1 113 ? -25.012 -10.531 4.240 1.00 31.38 140 LEU A N 1
ATOM 803 C CA . LEU A 1 113 ? -26.163 -11.421 4.123 1.00 36.80 140 LEU A CA 1
ATOM 804 C C . LEU A 1 113 ? -25.750 -12.828 3.667 1.00 34.20 140 LEU A C 1
ATOM 805 O O . LEU A 1 113 ? -26.358 -13.823 4.057 1.00 34.66 140 LEU A O 1
ATOM 810 N N . LYS A 1 114 ? -24.701 -12.900 2.854 1.00 30.92 141 LYS A N 1
ATOM 811 C CA . LYS A 1 114 ? -24.226 -14.165 2.289 1.00 29.79 141 LYS A CA 1
ATOM 812 C C . LYS A 1 114 ? -23.059 -14.754 3.102 1.00 27.97 141 LYS A C 1
ATOM 813 O O . LYS A 1 114 ? -22.722 -15.943 2.967 1.00 29.69 141 LYS A O 1
ATOM 819 N N . CYS A 1 115 ? -22.483 -13.922 3.971 1.00 22.72 142 CYS A N 1
ATOM 820 C CA . CYS A 1 115 ? -21.222 -14.201 4.662 1.00 20.53 142 CYS A CA 1
ATOM 821 C C . CYS A 1 115 ? -20.186 -14.720 3.679 1.00 18.55 142 CYS A C 1
ATOM 822 O O . CYS A 1 115 ? -19.699 -15.823 3.812 1.00 17.12 142 CYS A O 1
ATOM 825 N N . THR A 1 116 ? -19.861 -13.910 2.682 1.00 18.45 143 THR A N 1
ATOM 826 C CA . THR A 1 116 ? -18.938 -14.367 1.648 1.00 16.27 143 THR A CA 1
ATOM 827 C C . THR A 1 116 ? -17.577 -14.690 2.243 1.00 15.63 143 THR A C 1
ATOM 828 O O . THR A 1 116 ? -17.100 -14.029 3.168 1.00 16.93 143 THR A O 1
ATOM 832 N N . THR A 1 117 ? -16.959 -15.734 1.711 1.00 15.50 144 THR A N 1
ATOM 833 C CA . THR A 1 117 ? -15.765 -16.291 2.319 1.00 17.22 144 THR A CA 1
ATOM 834 C C . THR A 1 117 ? -14.465 -15.589 1.959 1.00 20.39 144 THR A C 1
ATOM 835 O O . THR A 1 117 ? -13.420 -15.905 2.531 1.00 24.44 144 THR A O 1
ATOM 839 N N . ASP A 1 118 ? -14.503 -14.658 1.015 1.00 20.87 145 ASP A N 1
ATOM 840 C CA . ASP A 1 118 ? -13.322 -13.837 0.794 1.00 24.03 145 ASP A CA 1
ATOM 841 C C . ASP A 1 118 ? -13.264 -12.708 1.827 1.00 24.07 145 ASP A C 1
ATOM 842 O O . ASP A 1 118 ? -12.198 -12.399 2.351 1.00 27.54 145 ASP A O 1
ATOM 847 N N . TYR A 1 119 ? -14.412 -12.120 2.143 1.00 20.65 146 TYR A N 1
ATOM 848 C CA . TYR A 1 119 ? -14.463 -11.017 3.095 1.00 18.66 146 TYR A CA 1
ATOM 849 C C . TYR A 1 119 ? -14.500 -11.511 4.546 1.00 17.22 146 TYR A C 1
ATOM 850 O O . TYR A 1 119 ? -13.959 -10.873 5.449 1.00 18.22 146 TYR A O 1
ATOM 859 N N . PHE A 1 120 ? -15.147 -12.653 4.751 1.00 16.20 147 PHE A N 1
ATOM 860 C CA . PHE A 1 120 ? -15.297 -13.278 6.065 1.00 15.81 147 PHE A CA 1
ATOM 861 C C . PHE A 1 120 ? -14.693 -14.684 5.988 1.00 15.58 147 PHE A C 1
ATOM 862 O O . PHE A 1 120 ? -15.418 -15.674 5.904 1.00 15.22 147 PHE A O 1
ATOM 870 N N . PRO A 1 121 ? -13.360 -14.773 6.007 1.00 17.25 148 PRO A N 1
ATOM 871 C CA . PRO A 1 121 ? -12.722 -16.067 5.755 1.00 18.79 148 PRO A CA 1
ATOM 872 C C . PRO A 1 121 ? -12.939 -17.082 6.872 1.00 17.23 148 PRO A C 1
ATOM 873 O O . PRO A 1 121 ? -13.196 -16.779 8.042 1.00 17.47 148 PRO A O 1
ATOM 877 N N . GLU A 1 122 ? -12.824 -18.332 6.477 1.00 17.40 149 GLU A N 1
ATOM 878 C CA . GLU A 1 122 ? -12.926 -19.434 7.393 1.00 18.40 149 GLU A CA 1
ATOM 879 C C . GLU A 1 122 ? -11.537 -19.852 7.870 1.00 21.52 149 GLU A C 1
ATOM 880 O O . GLU A 1 122 ? -10.552 -19.697 7.142 1.00 23.01 149 GLU A O 1
ATOM 886 N N . GLY A 1 123 ? -11.455 -20.338 9.104 1.00 22.39 150 GLY A N 1
ATOM 887 C CA . GLY A 1 123 ? -10.223 -20.895 9.628 1.00 26.90 150 GLY A CA 1
ATOM 888 C C . GLY A 1 123 ? -9.262 -19.866 10.185 1.00 32.72 150 GLY A C 1
ATOM 889 O O . GLY A 1 123 ? -8.052 -20.100 10.216 1.00 36.36 150 GLY A O 1
ATOM 890 N N . CYS A 1 124 ? -9.799 -18.739 10.647 1.00 34.11 151 CYS A N 1
ATOM 891 C CA . CYS A 1 124 ? -8.979 -17.653 11.175 1.00 41.26 151 CYS A CA 1
ATOM 892 C C . CYS A 1 124 ? -8.845 -17.682 12.701 1.00 38.10 151 CYS A C 1
ATOM 893 O O . CYS A 1 124 ? -9.780 -18.037 13.411 1.00 34.50 151 CYS A O 1
ATOM 896 N N . PRO A 1 125 ? -7.671 -17.288 13.212 1.00 41.36 152 PRO A N 1
ATOM 897 C CA . PRO A 1 125 ? -7.392 -17.400 14.648 1.00 43.47 152 PRO A CA 1
ATOM 898 C C . PRO A 1 125 ? -8.325 -16.582 15.543 1.00 44.58 152 PRO A C 1
ATOM 899 O O . PRO A 1 125 ? -8.573 -17.001 16.677 1.00 43.06 152 PRO A O 1
ATOM 903 N N . ASN A 1 126 ? -8.831 -15.450 15.057 1.00 48.37 153 ASN A N 1
ATOM 904 C CA . ASN A 1 126 ? -9.648 -14.578 15.899 1.00 56.32 153 ASN A CA 1
ATOM 905 C C . ASN A 1 126 ? -11.136 -14.885 15.864 1.00 58.39 153 ASN A C 1
ATOM 906 O O . ASN A 1 126 ? -11.943 -14.059 16.288 1.00 67.61 153 ASN A O 1
ATOM 911 N N . GLU A 1 127 ? -11.514 -16.046 15.342 1.00 48.62 154 GLU A N 1
ATOM 912 C CA . GLU A 1 127 ? -12.929 -16.364 15.246 1.00 43.05 154 GLU A CA 1
ATOM 913 C C . GLU A 1 127 ? -13.525 -16.643 16.624 1.00 48.03 154 GLU A C 1
ATOM 914 O O . GLU A 1 127 ? -14.484 -15.988 17.035 1.00 52.15 154 GLU A O 1
#

Foldseek 3Di:
DFKDFADKDFQPDQDFLHDGNPAGIFDQVLVPPADDLVRLVVVSVVVCVCVVLVVLCVLCRVVSCCRSGFHDDPRMTGAAALVSLVVSCPSCVVPPCVVCSVVVDCVRHNYDHPVD

B-factor: mean 24.69, std 14.55, range [8.73, 130.49]

Sequence (116 aa):
KCKKTTTCEPLKYNICLGSVLPYALTSTVLAEDSSSQDEEVHDKKLSLWSSGLRNAPRCWDAIRPPLLCAVYMPKCEGGKVELPSQGLCQTTTRVPCAIVARWPDFLKCTTDYFPEGCPNE

Secondary structure (DSSP, 8-state):
--EEE---EE-S-SEETTEE-S--EE-STT-TT-SSHHHHHHHHHHHGGGGGSHHHHHHHHHHHHHHHS--EETTEEEPPPHHHHHHHHTTTSSS---HHHHHT-TTTS-SS-TT-

Organism: Xenopus laevis (NCBI:txid8355)

InterPro domains:
  IPR000539 Frizzled/Smoothened, 7TM [PF01534] (194-524)
  IPR000539 Frizzled/Smoothened, 7TM [PR00489] (206-228)
  IPR000539 Frizzled/Smoothened, 7TM [PR00489] (235-257)
  IPR000539 Frizzled/Smoothened, 7TM [PR00489] (289-313)
  IPR000539 Frizzled/Smoothened, 7TM [PR00489] (333-356)
  IPR000539 Frizzled/Smoothened, 7TM [PR00489] (378-400)
  IPR000539 Frizzled/Smoothened, 7TM [PR00489] (421-442)
  IPR000539 Frizzled/Smoothened, 7TM [PR00489] (490-510)
  IPR000539 Frizzled/Smoothened, 7TM [SM01330] (193-528)
  IPR015526 Frizzled/secreted frizzled-related protein [PTHR11309] (36-520)
  IPR017981 GPCR, family 2-like, 7TM [PS50261] (203-466)
  IPR020067 Frizzled domain [PF01392] (43-144)
  IPR020067 Frizzled domain [PS50038] (38-154)
  IPR020067 Frizzled domain [SM00063] (42-156)
  IPR035683 Smoothened, 7TM [cd15030] (193-523)
  IPR036790 Frizzled cysteine-rich domain superfamily [G3DSA:1.10.2000.10] (32-164)
  IPR036790 Frizzled cysteine-rich domain superfamily [SSF63501] (42-162)
  IPR041771 Smoothened, cysteine-rich domain [cd07451] (39-169)

GO terms:
  GO:0004930 G protein-coupled receptor activity (F, IDA)
  GO:0015485 cholesterol binding (F, IDA)
  GO:0007224 smoothened signaling pathway (P, IDA)

CATH classification: 1.10.2000.10

Solvent-accessible surface area: 6758 Å² total; per-residue (Å²): 196,14,106,97,106,26,117,33,74,100,18,95,95,86,88,1,32,64,44,110,19,130,43,66,65,2,5,28,50,8,4,152,69,14,96,42,25,82,71,4,84,90,65,8,77,135,67,32,49,32,158,138,32,96,208,3,26,96,24,2,61,68,0,0,12,21,5,13,11,3,95,3,114,71,29,95,0,28,17,0,1,18,20,39,0,89,86,1,81,112,52,3,45,137,47,50,217,90,102,46,5,71,151,3,31,91,99,26,0,1,118,67,10,111,79,113

Nearest PDB structures (foldseek):
  5kzz-assembly1_A  TM=1.009E+00  e=2.785E-24  Xenopus laevis
  6d35-assembly1_A  TM=9.540E-01  e=7.360E-19  Xenopus laevis
  5kzy-assembly2_B  TM=9.505E-01  e=2.702E-18  Xenopus laevis
  4c7a-assembly2_B  TM=9.338E-01  e=1.734E-16  Danio rerio
  5l7i-assembly2_B  TM=9.367E-01  e=8.257E-16  Homo sapiens

Radius of gyration: 13.38 Å; Cα contacts (8 Å, |Δi|>4): 190; chains: 1; bounding box: 38×31×24 Å